Protein AF-A0A9K3DAE1-F1 (afdb_monomer_lite)

Secondary structure (DSSP, 8-state):
--------SS--EEEEEE-GGGS-HHHHHEEE-TTT--EEEPHHHHHHHHHHH--SSSEEEEEE-S---HHHHHHHHHHEETTTEEE-TTS-EEEPPTTEEE-

pLDDT: mean 77.14, std 10.38, range [50.22, 88.12]

InterPro domains:
  IPR026983 Dynein heavy chain [PTHR45703] (9-103)
  IPR027417 P-loop containing nucleoside triphosphate hydrolase [G3DSA:3.40.50.300] (6-103)

Radius of gyration: 16.59 Å; chains: 1; bounding box: 43×28×60 Å

Organism: NCBI:txid797122

Sequence (103 aa):
IPCDDGTALYQKVNAIRVNPKSITMGQLYGQFDPDSSEWTDGILAALVRSGAQATSKDRQWIVFDGPVDALWIENMNTVLDDNKKLCLASGEIIQLSNTMSMI

Structure (mmCIF, N/CA/C/O backbone):
data_AF-A0A9K3DAE1-F1
#
_entry.id   AF-A0A9K3DAE1-F1
#
loop_
_atom_site.group_PDB
_atom_site.id
_atom_site.type_symbol
_atom_site.label_atom_id
_atom_site.label_alt_id
_atom_site.label_comp_id
_atom_site.label_asym_id
_atom_site.label_entity_id
_atom_site.label_seq_id
_atom_site.pdbx_PDB_ins_code
_atom_site.Cartn_x
_atom_site.Cartn_y
_atom_site.Cartn_z
_atom_site.occupancy
_atom_site.B_iso_or_equiv
_atom_site.auth_seq_id
_atom_site.auth_comp_id
_atom_site.auth_asym_id
_atom_site.auth_atom_id
_atom_site.pdbx_PDB_model_num
ATOM 1 N N . ILE A 1 1 ? -32.711 -5.949 36.147 1.00 50.72 1 ILE A N 1
ATOM 2 C CA . ILE A 1 1 ? -31.599 -4.972 36.108 1.00 50.72 1 ILE A CA 1
ATOM 3 C C . ILE A 1 1 ? -31.149 -4.912 34.656 1.00 50.72 1 ILE A C 1
ATOM 5 O O . ILE A 1 1 ? -30.734 -5.954 34.162 1.00 50.72 1 ILE A O 1
ATOM 9 N N . PRO A 1 2 ? -31.365 -3.799 33.939 1.00 50.22 2 PRO A N 1
ATOM 10 C CA . PRO A 1 2 ? -30.967 -3.690 32.545 1.00 50.22 2 PRO A CA 1
ATOM 11 C C . PRO A 1 2 ? -29.474 -3.348 32.491 1.00 50.22 2 PRO A C 1
ATOM 13 O O . PRO A 1 2 ? -29.044 -2.389 33.124 1.00 50.22 2 PRO A O 1
ATOM 16 N N . CYS A 1 3 ? -28.691 -4.129 31.755 1.00 55.16 3 CYS A N 1
ATOM 17 C CA . CYS A 1 3 ? -27.352 -3.734 31.321 1.00 55.16 3 CYS A CA 1
ATOM 18 C C . CYS A 1 3 ? -27.407 -3.569 29.802 1.00 55.16 3 CYS A C 1
ATOM 20 O O . CYS A 1 3 ? -26.848 -4.371 29.065 1.00 55.16 3 CYS A O 1
ATOM 22 N N . ASP A 1 4 ? -28.172 -2.575 29.357 1.00 59.28 4 ASP A N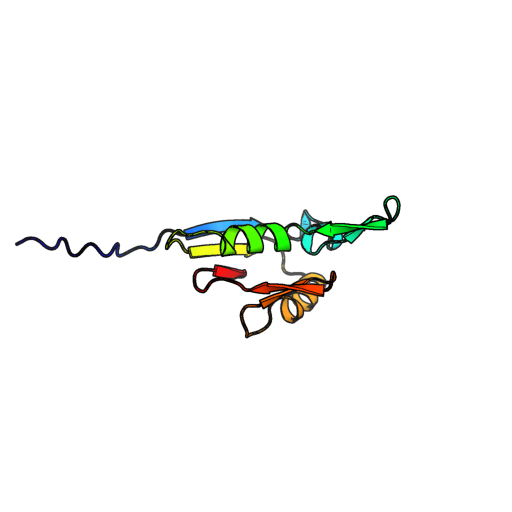 1
ATOM 23 C CA . ASP A 1 4 ? -28.152 -2.081 27.981 1.00 59.28 4 ASP A CA 1
ATOM 24 C C . ASP A 1 4 ? -27.331 -0.783 27.995 1.00 59.28 4 ASP A C 1
ATOM 26 O O . ASP A 1 4 ? -27.855 0.325 27.927 1.00 59.28 4 ASP A O 1
ATOM 30 N N . ASP A 1 5 ? -26.026 -0.923 28.237 1.00 56.16 5 ASP A N 1
ATOM 31 C CA . ASP A 1 5 ? -25.061 0.122 27.905 1.00 56.16 5 ASP A CA 1
ATOM 32 C C . ASP A 1 5 ? -24.605 -0.213 26.486 1.00 56.16 5 ASP A C 1
ATOM 34 O O . ASP A 1 5 ? -23.903 -1.200 26.282 1.00 56.16 5 ASP A O 1
ATOM 38 N N . GLY A 1 6 ? -25.128 0.515 25.496 1.00 56.44 6 GLY A N 1
ATOM 39 C CA . GLY A 1 6 ? -25.030 0.243 24.054 1.00 56.44 6 GLY A CA 1
ATOM 40 C C . GLY A 1 6 ? -23.620 0.301 23.447 1.00 56.44 6 GLY A C 1
ATOM 41 O O . GLY A 1 6 ? -23.435 0.807 22.339 1.00 56.44 6 GLY A O 1
ATOM 42 N N . THR A 1 7 ? -22.610 -0.211 24.140 1.00 56.12 7 THR A N 1
ATOM 43 C CA . THR A 1 7 ? -21.264 -0.440 23.637 1.00 56.12 7 THR A CA 1
ATOM 44 C C . THR A 1 7 ? -21.141 -1.902 23.218 1.00 56.12 7 THR A C 1
ATOM 46 O O . THR A 1 7 ? -21.012 -2.818 24.026 1.00 56.12 7 THR A O 1
ATOM 49 N N . ALA A 1 8 ? -21.201 -2.149 21.908 1.00 60.50 8 ALA A N 1
ATOM 50 C CA . ALA A 1 8 ? -20.866 -3.458 21.370 1.00 60.50 8 ALA A CA 1
ATOM 51 C C . ALA A 1 8 ? -19.450 -3.842 21.843 1.00 60.50 8 ALA A C 1
ATOM 53 O O . ALA A 1 8 ? -18.478 -3.174 21.493 1.00 60.50 8 ALA A O 1
ATOM 54 N N . LEU A 1 9 ? -19.330 -4.929 22.618 1.00 67.94 9 LEU A N 1
ATOM 55 C CA . LEU A 1 9 ? -18.047 -5.496 23.076 1.00 67.94 9 LEU A CA 1
ATOM 56 C C . LEU A 1 9 ? -17.112 -5.875 21.912 1.00 67.94 9 LEU A C 1
ATOM 58 O O . LEU A 1 9 ? -15.921 -6.106 22.108 1.00 67.94 9 LEU A O 1
ATOM 62 N N . TYR A 1 10 ? -17.657 -5.931 20.698 1.00 69.19 10 TYR A N 1
ATOM 63 C CA . TYR A 1 10 ? -16.967 -6.290 19.475 1.00 69.19 10 TYR A CA 1
ATOM 64 C C . TYR A 1 10 ? -17.129 -5.164 18.459 1.00 69.19 10 TYR A C 1
ATOM 66 O O . TYR A 1 10 ? -18.241 -4.744 18.138 1.00 69.19 10 TYR A O 1
ATOM 74 N N . GLN A 1 11 ? -16.005 -4.690 17.930 1.00 78.12 11 GLN A N 1
ATOM 75 C CA . GLN A 1 11 ? -15.990 -3.747 16.822 1.00 78.12 11 GLN A CA 1
ATOM 76 C C . GLN A 1 11 ? -16.017 -4.543 15.520 1.00 78.12 11 GLN A C 1
ATOM 78 O O . GLN A 1 11 ? -15.178 -5.421 15.310 1.00 78.12 11 GLN A O 1
ATOM 83 N N . LYS A 1 12 ? -16.974 -4.249 14.640 1.00 82.44 12 LYS A N 1
ATOM 84 C CA . LYS A 1 12 ? -17.025 -4.878 13.322 1.00 82.44 12 LYS A CA 1
ATOM 85 C C . LYS A 1 12 ? -15.776 -4.488 12.525 1.00 82.44 12 LYS A C 1
ATOM 87 O O . LYS A 1 12 ? -15.344 -3.334 12.551 1.00 82.44 12 LYS A O 1
ATOM 92 N N . VAL A 1 13 ? -15.183 -5.469 11.850 1.00 86.44 13 VAL A N 1
ATOM 93 C CA . VAL A 1 13 ? -13.970 -5.306 11.044 1.00 86.44 13 VAL A CA 1
ATOM 94 C C . VAL A 1 13 ? -14.299 -5.650 9.598 1.00 86.44 13 VAL A C 1
ATOM 96 O O . VAL A 1 13 ? -14.735 -6.764 9.311 1.00 86.44 13 VAL A O 1
ATOM 99 N N . ASN A 1 14 ? -14.057 -4.716 8.686 1.00 87.25 14 ASN A N 1
ATOM 100 C CA . ASN A 1 14 ? -14.031 -4.980 7.256 1.00 87.25 14 ASN A CA 1
ATOM 101 C C . ASN A 1 14 ? -12.584 -5.286 6.873 1.00 87.25 14 ASN A C 1
ATOM 103 O O . ASN A 1 14 ? -11.754 -4.382 6.808 1.00 87.25 14 ASN A O 1
ATOM 107 N N . ALA A 1 15 ? -12.277 -6.563 6.666 1.00 87.69 15 ALA A N 1
ATOM 108 C CA . ALA A 1 15 ? -10.953 -7.002 6.247 1.00 87.69 15 ALA A CA 1
ATOM 109 C C . ALA A 1 15 ? -10.933 -7.279 4.741 1.00 87.69 15 ALA A C 1
ATOM 111 O O . ALA A 1 15 ? -11.722 -8.080 4.241 1.00 87.69 15 ALA A O 1
ATOM 112 N N . ILE A 1 16 ? -10.008 -6.640 4.034 1.00 87.31 16 ILE A N 1
ATOM 113 C CA . ILE A 1 16 ? -9.756 -6.818 2.608 1.00 87.31 16 ILE A CA 1
ATOM 114 C C . ILE A 1 16 ? -8.463 -7.606 2.477 1.00 87.31 16 ILE A C 1
ATOM 116 O O . ILE A 1 16 ? -7.435 -7.185 2.997 1.00 87.31 16 ILE A O 1
ATOM 120 N N . ARG A 1 17 ? -8.517 -8.756 1.806 1.00 86.75 17 ARG A N 1
ATOM 121 C CA . ARG A 1 17 ? -7.350 -9.618 1.603 1.00 86.75 17 ARG A CA 1
ATOM 122 C C . ARG A 1 17 ? -6.764 -9.393 0.222 1.00 86.75 17 ARG A C 1
ATOM 124 O O . ARG A 1 17 ? -7.484 -9.450 -0.772 1.00 86.75 17 ARG A O 1
ATOM 131 N N . VAL A 1 18 ? -5.462 -9.170 0.175 1.00 85.06 18 VAL A N 1
ATOM 132 C CA . VAL A 1 18 ? -4.695 -8.939 -1.044 1.00 85.06 18 VAL A CA 1
ATOM 133 C C . VAL A 1 18 ? -3.599 -9.988 -1.107 1.00 85.06 18 VAL A C 1
ATOM 135 O O . VAL A 1 18 ? -2.808 -10.101 -0.179 1.00 85.06 18 VAL A O 1
ATOM 138 N N . ASN A 1 19 ? -3.537 -10.752 -2.198 1.00 84.19 19 ASN A N 1
ATOM 139 C CA . ASN A 1 19 ? -2.419 -11.658 -2.439 1.00 84.19 19 ASN A CA 1
ATOM 140 C C . ASN A 1 19 ? -1.354 -10.926 -3.273 1.00 84.19 19 ASN A C 1
ATOM 142 O O . ASN A 1 19 ? -1.552 -10.771 -4.484 1.00 84.19 19 ASN A O 1
ATOM 146 N N . PRO A 1 20 ? -0.224 -10.500 -2.676 1.00 74.19 20 PRO A N 1
ATOM 147 C CA . PRO A 1 20 ? 0.811 -9.762 -3.395 1.00 74.19 20 PRO A CA 1
ATOM 148 C C . PRO A 1 20 ? 1.454 -10.574 -4.529 1.00 74.19 20 PRO A C 1
ATOM 150 O O . PRO A 1 20 ? 1.999 -9.982 -5.450 1.00 74.19 20 PRO A O 1
ATOM 153 N N . LYS A 1 21 ? 1.366 -11.914 -4.525 1.00 78.88 21 LYS A N 1
ATOM 154 C CA . LYS A 1 21 ? 1.904 -12.753 -5.613 1.00 78.88 21 LYS A CA 1
ATOM 155 C C . LYS A 1 21 ? 0.990 -12.892 -6.823 1.00 78.88 21 LYS A C 1
ATOM 157 O O . LYS A 1 21 ? 1.435 -13.362 -7.865 1.00 78.88 21 LYS A O 1
ATOM 162 N N . SER A 1 22 ? -0.276 -12.513 -6.697 1.00 82.69 22 SER A N 1
ATOM 163 C CA . SER A 1 22 ? -1.225 -12.537 -7.813 1.00 82.69 22 SER A CA 1
ATOM 164 C C . SER A 1 22 ? -1.309 -11.198 -8.546 1.00 82.69 22 SER A C 1
ATOM 166 O O . SER A 1 22 ? -2.076 -11.087 -9.497 1.00 82.69 22 SER A O 1
ATOM 168 N N . ILE A 1 23 ? -0.557 -10.188 -8.101 1.00 83.44 23 ILE A N 1
ATOM 169 C CA . ILE A 1 23 ? -0.657 -8.802 -8.561 1.00 83.44 23 ILE A CA 1
ATOM 170 C C . ILE A 1 23 ? 0.755 -8.288 -8.849 1.00 83.44 23 ILE A C 1
ATOM 172 O O . ILE A 1 23 ? 1.692 -8.564 -8.102 1.00 83.44 23 ILE A O 1
ATOM 176 N N . THR A 1 24 ? 0.933 -7.543 -9.937 1.00 84.44 24 THR A N 1
ATOM 177 C CA . THR A 1 24 ? 2.228 -6.915 -10.236 1.00 84.44 24 THR A CA 1
ATOM 178 C C . THR A 1 24 ? 2.454 -5.685 -9.352 1.00 84.44 24 THR A C 1
ATOM 180 O O . THR A 1 24 ? 1.503 -5.046 -8.905 1.00 84.44 24 THR A O 1
ATOM 183 N N . MET A 1 25 ? 3.713 -5.293 -9.129 1.00 79.94 25 MET A N 1
ATOM 184 C CA . MET A 1 25 ? 4.027 -4.075 -8.359 1.00 79.94 25 MET A CA 1
ATOM 185 C C . MET A 1 25 ? 3.339 -2.829 -8.940 1.00 79.94 25 MET A C 1
ATOM 187 O O . MET A 1 25 ? 2.799 -2.020 -8.187 1.00 79.94 25 MET A O 1
ATOM 191 N N . GLY A 1 26 ? 3.275 -2.729 -10.272 1.00 82.75 26 GLY A N 1
ATOM 192 C CA . GLY A 1 26 ? 2.569 -1.654 -10.968 1.00 82.75 26 GLY A CA 1
ATOM 193 C C . GLY A 1 26 ? 1.058 -1.648 -10.722 1.00 82.75 26 GLY A C 1
ATOM 194 O O . GLY A 1 26 ? 0.469 -0.592 -10.546 1.00 82.75 26 GLY A O 1
ATOM 195 N N . GLN A 1 27 ? 0.412 -2.809 -10.611 1.00 84.94 27 GLN A N 1
ATOM 196 C CA . GLN A 1 27 ? -1.009 -2.865 -10.250 1.00 84.94 27 GLN A CA 1
ATOM 197 C C . GLN A 1 27 ? -1.261 -2.617 -8.758 1.00 84.94 27 GLN A C 1
ATOM 199 O O . GLN A 1 27 ? -2.334 -2.143 -8.388 1.00 84.94 27 GLN A O 1
ATOM 204 N N . LEU A 1 28 ? -0.299 -2.929 -7.887 1.00 83.62 28 LEU A N 1
ATOM 205 C CA . LEU A 1 28 ? -0.437 -2.722 -6.447 1.00 83.62 28 LEU A CA 1
ATOM 206 C C . LEU A 1 28 ? -0.287 -1.242 -6.066 1.00 83.62 28 LEU A C 1
ATOM 208 O O . LEU A 1 28 ? -1.159 -0.705 -5.382 1.00 83.62 28 LEU A O 1
ATOM 212 N N . TYR A 1 29 ? 0.785 -0.593 -6.529 1.00 81.50 29 TYR A N 1
ATOM 213 C CA . TYR A 1 29 ? 1.137 0.790 -6.176 1.00 81.50 29 TYR A CA 1
ATOM 214 C C . TYR A 1 29 ? 0.701 1.831 -7.212 1.00 81.50 29 TYR A C 1
ATOM 216 O O . TYR A 1 29 ? 0.576 3.009 -6.883 1.00 81.50 29 TYR A O 1
ATOM 224 N N . GLY A 1 30 ? 0.435 1.395 -8.437 1.00 86.12 30 GLY A N 1
ATOM 225 C CA . GLY A 1 30 ? 0.200 2.256 -9.585 1.00 86.12 30 GLY A CA 1
ATOM 226 C C . GLY A 1 30 ? 1.368 2.193 -10.561 1.00 86.12 30 GLY A C 1
ATOM 227 O O . GLY A 1 30 ? 2.515 1.931 -10.187 1.00 86.12 30 GLY A O 1
ATOM 228 N N . GLN A 1 31 ? 1.056 2.385 -11.835 1.00 84.88 31 GLN A N 1
ATOM 229 C CA . GLN A 1 31 ? 2.034 2.385 -12.911 1.00 84.88 31 GLN A CA 1
ATOM 230 C C . GLN A 1 31 ? 1.701 3.468 -13.922 1.00 84.88 31 GLN A C 1
ATOM 232 O O . GLN A 1 31 ? 0.544 3.852 -14.096 1.00 84.88 31 GLN A O 1
ATOM 237 N N . PHE A 1 32 ? 2.738 3.934 -14.604 1.00 84.81 32 PHE A N 1
ATOM 238 C CA . PHE A 1 32 ? 2.581 4.801 -15.753 1.00 84.81 32 PHE A CA 1
ATOM 239 C C . PHE A 1 32 ? 2.246 3.950 -16.973 1.00 84.81 32 PHE A C 1
ATOM 241 O O . PHE A 1 32 ? 2.967 2.994 -17.271 1.00 84.81 32 PHE A O 1
ATOM 248 N N . ASP A 1 33 ? 1.151 4.279 -17.648 1.00 82.69 33 ASP A N 1
ATOM 249 C CA . ASP A 1 33 ? 0.788 3.610 -18.885 1.00 82.69 33 ASP A CA 1
ATOM 250 C C . ASP A 1 33 ? 1.654 4.167 -20.031 1.00 82.69 33 ASP A C 1
ATOM 252 O O . ASP A 1 33 ? 1.638 5.377 -20.284 1.00 82.69 33 ASP A O 1
ATOM 256 N N . PRO A 1 34 ? 2.472 3.330 -20.693 1.00 78.81 34 PRO A N 1
ATOM 257 C CA . PRO A 1 34 ? 3.403 3.794 -21.716 1.00 78.81 34 PRO A CA 1
ATOM 258 C C . PRO A 1 34 ? 2.695 4.265 -22.993 1.00 78.81 34 PRO A C 1
ATOM 260 O O . PRO A 1 34 ? 3.282 5.042 -23.745 1.00 78.81 34 PRO A O 1
ATOM 263 N N . ASP A 1 35 ? 1.458 3.823 -23.232 1.00 84.75 35 ASP A N 1
ATOM 264 C CA . ASP A 1 35 ? 0.690 4.153 -24.428 1.00 84.75 35 ASP A CA 1
ATOM 265 C C . ASP A 1 35 ? -0.127 5.439 -24.236 1.00 84.75 35 ASP A C 1
ATOM 267 O O . ASP A 1 35 ? -0.105 6.313 -25.105 1.00 84.75 35 ASP A O 1
ATOM 271 N N . SER A 1 36 ? -0.813 5.604 -23.097 1.00 82.81 36 SER A N 1
ATOM 272 C CA . SER A 1 36 ? -1.588 6.826 -22.817 1.00 82.81 36 SER A CA 1
ATOM 273 C C . SER A 1 36 ? -0.763 7.952 -22.194 1.00 82.81 36 SER A C 1
ATOM 275 O O . SER A 1 36 ? -1.189 9.106 -22.208 1.00 82.81 36 SER A O 1
ATOM 277 N N . SER A 1 37 ? 0.431 7.646 -21.675 1.00 83.19 37 SER A N 1
ATOM 278 C CA . SER A 1 37 ? 1.216 8.567 -20.845 1.00 83.19 37 SER A CA 1
ATOM 279 C C . SER A 1 37 ? 0.448 9.085 -19.620 1.00 83.19 37 SER A C 1
ATOM 281 O O . SER A 1 37 ? 0.705 10.190 -19.133 1.00 83.19 37 SER A O 1
ATOM 283 N N . GLU A 1 38 ? -0.499 8.293 -19.115 1.00 85.25 38 GLU A N 1
ATOM 284 C CA . GLU A 1 38 ? -1.280 8.613 -17.925 1.00 85.25 38 GLU A CA 1
ATOM 285 C C . GLU A 1 38 ? -0.870 7.741 -16.738 1.00 85.25 38 GLU A C 1
ATOM 287 O O . GLU A 1 38 ? -0.468 6.580 -16.864 1.00 85.25 38 GLU A O 1
ATOM 292 N N . TRP A 1 39 ? -0.984 8.317 -15.544 1.00 84.00 39 TRP A N 1
ATOM 293 C CA . TRP A 1 39 ? -0.804 7.579 -14.304 1.00 84.00 39 TRP A CA 1
ATOM 294 C C . TRP A 1 39 ? -2.052 6.750 -14.001 1.00 84.00 39 TRP A C 1
ATOM 296 O O . TRP A 1 39 ? -3.154 7.291 -13.908 1.00 84.00 39 TRP A O 1
ATOM 306 N N . THR A 1 40 ? -1.868 5.452 -13.777 1.00 84.62 40 THR A N 1
ATOM 307 C CA . THR A 1 40 ? -2.928 4.574 -13.282 1.00 84.62 40 THR A CA 1
ATOM 308 C C . THR A 1 40 ? -2.720 4.302 -11.799 1.00 84.62 40 THR A C 1
ATOM 310 O O . THR A 1 40 ? -1.682 3.771 -11.401 1.00 84.62 40 THR A O 1
ATOM 313 N N . ASP A 1 41 ? -3.724 4.632 -10.985 1.00 84.81 41 ASP A N 1
ATOM 314 C CA . ASP A 1 41 ? -3.728 4.336 -9.552 1.00 84.81 41 ASP A CA 1
ATOM 315 C C . ASP A 1 41 ? -3.715 2.826 -9.281 1.00 84.81 41 ASP A C 1
ATOM 317 O O . ASP A 1 41 ? -4.445 2.048 -9.899 1.00 84.81 41 ASP A O 1
ATOM 321 N N . GLY A 1 42 ? -2.909 2.417 -8.300 1.00 87.25 42 GLY A N 1
ATOM 322 C CA . GLY A 1 42 ? -2.851 1.032 -7.850 1.00 87.25 42 GLY A CA 1
ATOM 323 C C . GLY A 1 42 ? -4.022 0.626 -6.956 1.00 87.25 42 GLY A C 1
ATOM 324 O O . GLY A 1 42 ? -4.738 1.451 -6.380 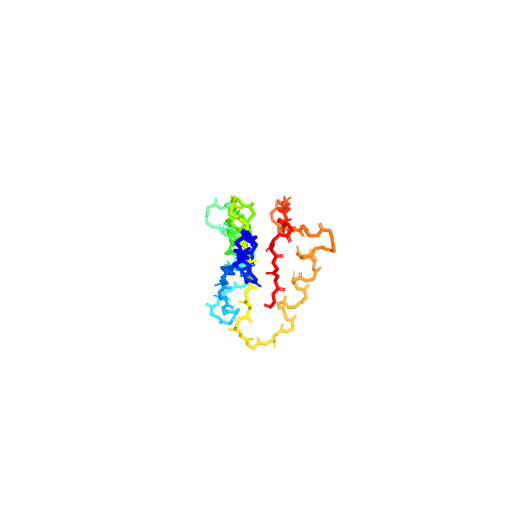1.00 87.25 42 GLY A O 1
ATOM 325 N N . ILE A 1 43 ? -4.168 -0.683 -6.762 1.00 87.12 43 ILE A N 1
ATOM 326 C CA . ILE A 1 43 ? -5.180 -1.271 -5.877 1.00 87.12 43 ILE A CA 1
ATOM 327 C C . ILE A 1 43 ? -5.013 -0.745 -4.446 1.00 87.12 43 ILE A C 1
ATOM 329 O O . ILE A 1 43 ? -6.007 -0.423 -3.800 1.00 87.12 43 ILE A O 1
ATOM 333 N N . LEU A 1 44 ? -3.779 -0.589 -3.9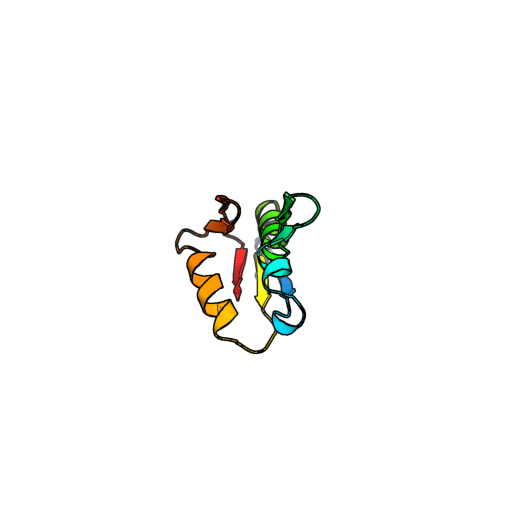54 1.00 84.00 44 LEU A N 1
ATOM 334 C CA . LEU A 1 44 ? -3.532 -0.108 -2.593 1.00 84.00 44 LEU A CA 1
ATOM 335 C C . LEU A 1 44 ? -4.104 1.301 -2.371 1.00 84.00 44 LEU A C 1
ATOM 337 O O . LEU A 1 44 ? -4.773 1.536 -1.364 1.00 84.00 44 LEU A O 1
ATOM 341 N N . ALA A 1 45 ? -3.905 2.206 -3.334 1.00 85.94 45 ALA A N 1
ATOM 342 C CA . ALA A 1 45 ? -4.462 3.557 -3.307 1.00 85.94 45 ALA A CA 1
ATOM 343 C C . ALA A 1 45 ? -5.993 3.523 -3.215 1.00 85.94 45 ALA A C 1
ATOM 345 O O . ALA A 1 45 ? -6.585 4.164 -2.346 1.00 85.94 45 ALA A O 1
ATOM 346 N N . ALA A 1 46 ? -6.634 2.714 -4.064 1.00 87.25 46 ALA A N 1
ATOM 347 C CA . ALA A 1 46 ? -8.084 2.565 -4.086 1.00 87.25 46 ALA A CA 1
ATOM 348 C C . ALA A 1 46 ? -8.638 1.999 -2.764 1.00 87.25 46 ALA A C 1
ATOM 350 O O . ALA A 1 46 ? -9.630 2.513 -2.241 1.00 87.25 46 ALA A O 1
ATOM 351 N N . LEU A 1 47 ? -7.983 0.982 -2.192 1.00 86.88 47 LEU A N 1
ATOM 352 C CA . LEU A 1 47 ? -8.381 0.372 -0.920 1.00 86.88 47 LEU A CA 1
ATOM 353 C C . LEU A 1 47 ? -8.249 1.347 0.249 1.00 86.88 47 LEU A C 1
ATOM 355 O O . LEU A 1 47 ? -9.173 1.477 1.054 1.00 86.88 47 LEU A O 1
ATOM 359 N N . VAL A 1 48 ? -7.125 2.062 0.329 1.00 85.62 48 VAL A N 1
ATOM 360 C CA . VAL A 1 48 ? -6.897 3.047 1.389 1.00 85.62 48 VAL A CA 1
ATOM 361 C C . VAL A 1 48 ? -7.884 4.203 1.269 1.00 85.62 48 VAL A C 1
ATOM 363 O O . VAL A 1 48 ? -8.491 4.586 2.265 1.00 85.62 48 VAL A O 1
ATOM 366 N N . ARG A 1 49 ? -8.120 4.707 0.054 1.00 87.19 49 ARG A N 1
ATOM 367 C CA . ARG A 1 49 ? -9.096 5.768 -0.226 1.00 87.19 49 ARG A CA 1
ATOM 368 C C . ARG A 1 49 ? -10.513 5.347 0.171 1.00 87.19 49 ARG A C 1
ATOM 370 O O . ARG A 1 49 ? -11.217 6.112 0.825 1.00 87.19 49 ARG A O 1
ATOM 377 N N . SER A 1 50 ? -10.909 4.121 -0.167 1.00 86.62 50 SER A N 1
ATOM 378 C CA . SER A 1 50 ? -12.208 3.565 0.220 1.00 86.62 50 SER A CA 1
ATOM 379 C C . SER A 1 50 ? -12.339 3.425 1.740 1.00 86.62 50 SER A C 1
ATOM 381 O O . SER A 1 50 ? -13.340 3.855 2.314 1.00 86.62 50 SER A O 1
ATOM 383 N N . GLY A 1 51 ? -11.307 2.905 2.412 1.00 84.19 51 GLY A N 1
ATOM 384 C CA . GLY A 1 51 ? -11.302 2.757 3.866 1.00 84.19 51 GLY A CA 1
ATOM 385 C C . GLY A 1 51 ? -11.250 4.090 4.619 1.00 84.19 51 GLY A C 1
ATOM 386 O O . GLY A 1 51 ? -11.883 4.224 5.664 1.00 84.19 51 GLY A O 1
ATOM 387 N N . ALA A 1 52 ? -10.558 5.096 4.081 1.00 83.75 52 ALA A N 1
ATOM 388 C CA . ALA A 1 52 ? -10.486 6.433 4.664 1.00 83.75 52 ALA A CA 1
ATOM 389 C C . ALA A 1 52 ? -11.826 7.179 4.554 1.00 83.75 52 ALA A C 1
ATOM 391 O O . ALA A 1 52 ? -12.200 7.902 5.477 1.00 83.75 52 ALA A O 1
ATOM 392 N N . GLN A 1 53 ? -12.572 6.963 3.463 1.00 85.25 53 GLN A N 1
ATOM 393 C CA . GLN A 1 53 ? -13.913 7.525 3.251 1.00 85.25 53 GLN A CA 1
ATOM 394 C C . GLN A 1 53 ? -15.020 6.789 4.022 1.00 85.25 53 GLN A C 1
ATOM 396 O O . GLN A 1 53 ? -16.154 7.272 4.074 1.00 85.25 53 GLN A O 1
ATOM 401 N N . ALA A 1 54 ? -14.728 5.637 4.632 1.00 81.38 54 ALA A N 1
ATOM 402 C CA . ALA A 1 54 ? -15.706 4.913 5.429 1.00 81.38 54 ALA A CA 1
ATOM 403 C C . ALA A 1 54 ? -16.103 5.738 6.668 1.00 81.38 54 ALA A C 1
ATOM 405 O O . ALA A 1 54 ? -15.324 5.929 7.597 1.00 81.38 54 ALA A O 1
ATOM 406 N N . THR A 1 55 ? -17.354 6.197 6.708 1.00 75.50 55 THR A N 1
ATOM 407 C CA . THR A 1 55 ? -17.939 6.945 7.840 1.00 75.50 55 THR A CA 1
ATOM 408 C C . THR A 1 55 ? -18.378 6.049 8.999 1.00 75.50 55 THR A C 1
ATOM 410 O O . THR A 1 55 ? -18.793 6.532 10.054 1.00 75.50 55 THR A O 1
ATOM 413 N N . SER A 1 56 ? -18.299 4.732 8.814 1.00 77.88 56 SER A N 1
ATOM 414 C CA . SER A 1 56 ? -18.648 3.749 9.837 1.00 77.88 56 SER A CA 1
ATOM 415 C C . SER A 1 56 ? -17.569 3.684 10.918 1.00 77.88 56 SER A C 1
ATOM 417 O O . SER A 1 56 ? -16.383 3.833 10.640 1.00 77.88 56 SER A O 1
ATOM 419 N N . LYS A 1 57 ? -17.962 3.374 12.159 1.00 76.25 57 LYS A N 1
ATOM 420 C CA . LYS A 1 57 ? -17.013 3.096 13.255 1.00 76.25 57 LYS A CA 1
ATOM 421 C C . LYS A 1 57 ? -16.314 1.734 13.107 1.00 76.25 57 LYS A C 1
ATOM 423 O O . LYS A 1 57 ? -15.626 1.307 14.028 1.00 76.25 57 LYS A O 1
ATOM 428 N N . ASP A 1 58 ? -16.488 1.053 11.981 1.00 84.69 58 ASP A N 1
ATOM 429 C CA . ASP A 1 58 ? -15.931 -0.268 11.707 1.00 84.69 58 ASP A CA 1
ATOM 430 C C . ASP A 1 58 ? -14.432 -0.162 11.405 1.00 84.69 58 ASP A C 1
ATOM 432 O O . ASP A 1 58 ? -13.991 0.744 10.689 1.00 84.69 58 ASP A O 1
ATOM 436 N N . ARG A 1 59 ? -13.627 -1.103 11.909 1.00 85.44 59 ARG A N 1
ATOM 437 C CA . ARG A 1 59 ? -12.201 -1.144 11.553 1.00 85.44 59 ARG A CA 1
ATOM 438 C C . ARG A 1 59 ? -12.038 -1.572 10.105 1.00 85.44 59 ARG A C 1
ATOM 440 O O . ARG A 1 59 ? -12.686 -2.523 9.684 1.00 85.44 59 ARG A O 1
ATOM 447 N N . GLN A 1 60 ? -11.157 -0.911 9.367 1.00 87.12 60 GLN A N 1
ATOM 448 C CA . GLN A 1 60 ? -10.822 -1.300 7.996 1.00 87.12 60 GLN A CA 1
ATOM 449 C C . GLN A 1 60 ? -9.436 -1.934 7.999 1.00 87.12 60 GLN A C 1
ATOM 451 O O . GLN A 1 60 ? -8.450 -1.271 8.315 1.00 87.12 60 GLN A O 1
ATOM 456 N N . TRP A 1 61 ? -9.359 -3.226 7.716 1.00 88.12 61 TRP A N 1
ATOM 457 C CA . TRP A 1 61 ? -8.107 -3.971 7.701 1.00 88.12 61 TRP A CA 1
ATOM 458 C C . TRP A 1 61 ? -7.724 -4.294 6.268 1.00 88.12 61 TRP A C 1
ATOM 460 O O . TRP A 1 61 ? -8.535 -4.829 5.521 1.00 88.12 61 TRP A O 1
ATOM 470 N N . ILE A 1 62 ? -6.494 -3.983 5.886 1.00 86.69 62 ILE A N 1
ATOM 471 C CA . ILE A 1 62 ? -5.912 -4.438 4.624 1.00 86.69 62 ILE A CA 1
ATOM 472 C C . ILE A 1 62 ? -4.908 -5.523 5.002 1.00 86.69 62 ILE A C 1
ATOM 474 O O . ILE A 1 62 ? -3.966 -5.257 5.742 1.00 86.69 62 ILE A O 1
ATOM 478 N N . VAL A 1 63 ? -5.183 -6.745 4.558 1.00 85.62 63 VAL A N 1
ATOM 479 C CA . VAL A 1 63 ? -4.455 -7.962 4.917 1.00 85.62 63 VAL A CA 1
ATOM 480 C C . VAL A 1 63 ? -3.686 -8.446 3.701 1.00 85.62 63 VAL A C 1
ATOM 482 O O . VAL A 1 63 ? -4.301 -8.759 2.679 1.00 85.62 63 VAL A O 1
ATOM 485 N N . PHE A 1 64 ? -2.369 -8.560 3.805 1.00 83.06 64 PHE A N 1
ATOM 486 C CA . PHE A 1 64 ? -1.545 -9.119 2.736 1.00 83.06 64 PHE A CA 1
ATOM 487 C C . PHE A 1 64 ? -1.414 -10.640 2.910 1.00 83.06 64 PHE A C 1
ATOM 489 O O . PHE A 1 64 ? -0.522 -11.147 3.581 1.00 83.06 64 PHE A O 1
ATOM 496 N N . ASP A 1 65 ? -2.345 -11.384 2.307 1.00 81.56 65 ASP A N 1
ATOM 497 C CA . ASP A 1 65 ? -2.456 -12.844 2.407 1.00 81.56 65 ASP A CA 1
ATOM 498 C C . ASP A 1 65 ? -1.620 -13.528 1.312 1.00 81.56 65 ASP A C 1
ATOM 500 O O . ASP A 1 65 ? -2.127 -13.989 0.284 1.00 81.56 65 ASP A O 1
ATOM 504 N N . GLY A 1 66 ? -0.299 -13.532 1.498 1.00 76.56 66 GLY A N 1
ATOM 505 C CA . GLY A 1 66 ? 0.628 -14.214 0.605 1.00 76.56 66 GLY A CA 1
ATOM 506 C C . GLY A 1 66 ? 2.048 -14.317 1.168 1.00 76.56 66 GLY A C 1
ATOM 507 O O . GLY A 1 66 ? 2.370 -13.700 2.180 1.00 76.56 66 GLY A O 1
ATOM 508 N N . PRO A 1 67 ? 2.919 -15.117 0.531 1.00 76.62 67 PRO A N 1
ATOM 509 C CA . PRO A 1 67 ? 4.309 -15.254 0.945 1.00 76.62 67 PRO A CA 1
ATOM 510 C C . PRO A 1 67 ? 5.025 -13.910 0.980 1.00 76.62 67 PRO A C 1
ATOM 512 O O . PRO A 1 67 ? 4.970 -13.125 0.032 1.00 76.62 67 PRO A O 1
ATOM 515 N N . VAL A 1 68 ? 5.697 -13.681 2.100 1.00 67.00 68 VAL A N 1
ATOM 516 C CA . VAL A 1 68 ? 6.499 -12.493 2.344 1.00 67.00 68 VAL A CA 1
ATOM 517 C C . VAL A 1 68 ? 7.707 -12.508 1.406 1.00 67.00 68 VAL A C 1
ATOM 519 O O . VAL A 1 68 ? 8.466 -13.473 1.386 1.00 67.00 68 VAL A O 1
ATOM 522 N N . ASP A 1 69 ? 7.851 -11.451 0.611 1.00 70.12 69 ASP A N 1
ATOM 523 C CA . ASP A 1 69 ? 8.874 -11.276 -0.418 1.00 70.12 69 ASP A CA 1
ATOM 524 C C . ASP A 1 69 ? 9.557 -9.929 -0.160 1.00 70.12 69 ASP A C 1
ATOM 526 O O . ASP A 1 69 ? 8.885 -8.935 0.132 1.00 70.12 69 ASP A O 1
ATOM 530 N N . ALA A 1 70 ? 10.888 -9.883 -0.230 1.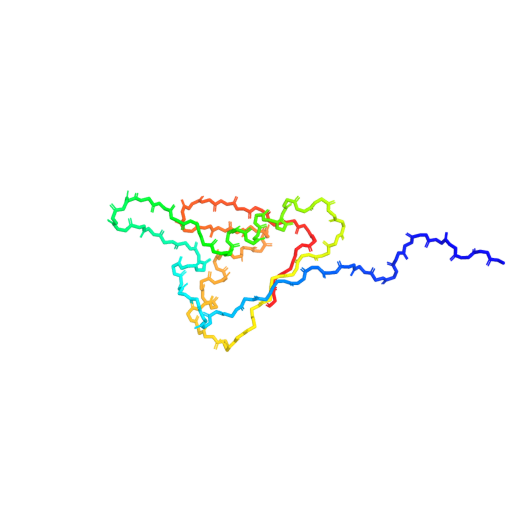00 62.19 70 ALA A N 1
ATOM 531 C CA . ALA A 1 70 ? 11.658 -8.707 0.192 1.00 62.19 70 ALA A CA 1
ATOM 532 C C . ALA A 1 70 ? 11.273 -7.442 -0.598 1.00 62.19 70 ALA A C 1
ATOM 534 O O . ALA A 1 70 ? 11.223 -6.347 -0.041 1.00 62.19 70 ALA A O 1
ATOM 535 N N . LEU A 1 71 ? 10.896 -7.619 -1.869 1.00 64.31 71 LEU A N 1
ATOM 536 C CA . LEU A 1 71 ? 10.584 -6.534 -2.797 1.00 64.31 71 LEU A CA 1
ATOM 537 C C . LEU A 1 71 ? 9.349 -5.709 -2.392 1.00 64.31 71 LEU A C 1
ATOM 539 O O . LEU A 1 71 ? 9.307 -4.504 -2.641 1.00 64.31 71 LEU A O 1
ATOM 543 N N . TRP A 1 72 ? 8.329 -6.328 -1.784 1.00 62.25 72 TRP A N 1
ATOM 544 C CA . TRP A 1 72 ? 7.135 -5.595 -1.342 1.00 62.25 72 TRP A CA 1
ATOM 545 C C . TRP A 1 72 ? 7.296 -5.023 0.068 1.00 62.25 72 TRP A C 1
ATOM 547 O O . TRP A 1 72 ? 6.748 -3.963 0.351 1.00 62.25 72 TRP A O 1
ATOM 557 N N . ILE A 1 73 ? 8.096 -5.654 0.933 1.00 63.75 73 ILE A N 1
ATOM 558 C CA . ILE A 1 73 ? 8.379 -5.131 2.280 1.00 63.75 73 ILE A CA 1
ATOM 559 C C . ILE A 1 73 ? 9.169 -3.818 2.206 1.00 63.75 73 ILE A C 1
ATOM 561 O O . ILE A 1 73 ? 8.880 -2.884 2.956 1.00 63.75 73 ILE A O 1
ATOM 565 N N . GLU A 1 74 ? 10.146 -3.720 1.299 1.00 65.38 74 GLU A N 1
ATOM 566 C CA . GLU A 1 74 ? 10.923 -2.487 1.111 1.00 65.38 74 GLU A CA 1
ATOM 567 C C . GLU A 1 74 ? 10.048 -1.334 0.606 1.00 65.38 74 GLU A C 1
ATOM 569 O O . GLU A 1 74 ? 10.130 -0.224 1.128 1.00 65.38 74 GLU A O 1
ATOM 574 N N . ASN A 1 75 ? 9.146 -1.610 -0.340 1.00 61.47 75 ASN A N 1
ATOM 575 C CA . ASN A 1 75 ? 8.220 -0.607 -0.869 1.00 61.47 75 ASN A CA 1
ATOM 576 C C . ASN A 1 75 ? 7.092 -0.246 0.112 1.00 61.47 75 ASN A C 1
ATOM 578 O O . ASN A 1 75 ? 6.540 0.847 0.038 1.00 61.47 75 ASN A O 1
ATOM 582 N N . MET A 1 76 ? 6.727 -1.126 1.048 1.00 63.00 76 MET A N 1
ATOM 583 C CA . MET A 1 76 ? 5.649 -0.847 2.003 1.00 63.00 76 MET A CA 1
ATOM 584 C C . MET A 1 76 ? 6.084 0.089 3.143 1.00 63.00 76 MET A C 1
ATOM 586 O O . MET A 1 76 ? 5.265 0.881 3.602 1.00 63.00 76 MET A O 1
ATOM 590 N N . ASN A 1 77 ? 7.357 0.054 3.557 1.00 57.97 77 ASN A N 1
ATOM 591 C CA . ASN A 1 77 ? 7.882 0.907 4.638 1.00 57.97 77 ASN A CA 1
ATOM 592 C C . ASN A 1 77 ? 8.026 2.388 4.250 1.00 57.97 77 ASN A C 1
ATOM 594 O O . ASN A 1 77 ? 7.937 3.257 5.106 1.00 57.97 77 ASN A O 1
ATOM 598 N N . THR A 1 78 ? 8.241 2.698 2.972 1.00 55.25 78 THR A N 1
ATOM 599 C CA . THR A 1 78 ? 8.220 4.085 2.471 1.00 55.25 78 THR A CA 1
ATOM 600 C C . THR A 1 78 ? 6.808 4.575 2.184 1.00 55.25 78 THR A C 1
ATOM 602 O O . THR A 1 78 ? 6.543 5.775 2.244 1.00 55.25 78 THR A O 1
ATOM 605 N N . VAL A 1 79 ? 5.899 3.653 1.862 1.00 55.75 79 VAL A N 1
ATOM 606 C CA . VAL A 1 79 ? 4.522 3.974 1.499 1.00 55.75 79 VAL A CA 1
ATOM 607 C C . VAL A 1 79 ? 3.647 4.167 2.738 1.00 55.75 79 VAL A C 1
ATOM 609 O O . VAL A 1 79 ? 2.824 5.069 2.704 1.00 55.75 79 VAL A O 1
ATOM 612 N N . LEU A 1 80 ? 3.833 3.417 3.835 1.00 64.00 80 LEU A N 1
ATOM 613 C CA . LEU A 1 80 ? 3.251 3.745 5.145 1.00 64.00 80 LEU A CA 1
ATOM 614 C C . LEU A 1 80 ? 4.273 4.468 6.013 1.00 64.00 80 LEU A C 1
ATOM 616 O O . LEU A 1 80 ? 5.089 3.840 6.679 1.00 64.00 80 LEU A O 1
ATOM 620 N N . ASP A 1 81 ? 4.170 5.785 6.077 1.00 62.06 81 ASP A N 1
ATOM 621 C CA . ASP A 1 81 ? 4.897 6.545 7.087 1.00 62.06 81 ASP A CA 1
ATOM 622 C C . ASP A 1 81 ? 4.261 6.335 8.486 1.00 62.06 81 ASP A C 1
ATOM 624 O O . ASP A 1 81 ? 3.041 6.137 8.594 1.00 62.06 81 ASP A O 1
ATOM 628 N N . ASP A 1 82 ? 5.051 6.447 9.565 1.00 61.34 82 ASP A N 1
ATOM 629 C CA . ASP A 1 82 ? 4.589 6.409 10.972 1.00 61.34 82 ASP A CA 1
ATOM 630 C C . ASP A 1 82 ? 3.436 7.398 11.244 1.00 61.34 82 ASP A C 1
ATOM 632 O O . ASP A 1 82 ? 2.606 7.209 12.138 1.0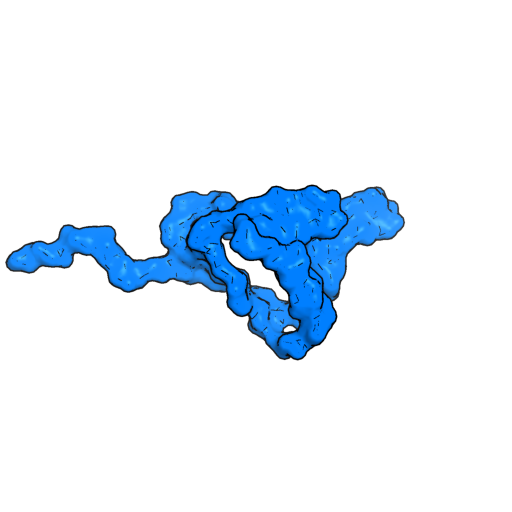0 61.34 82 ASP A O 1
ATOM 636 N N . ASN A 1 83 ? 3.323 8.436 10.412 1.00 63.28 83 ASN A N 1
ATOM 637 C CA . ASN A 1 83 ? 2.244 9.415 10.439 1.00 63.28 83 ASN A CA 1
ATOM 638 C C . ASN A 1 83 ? 0.890 8.908 9.902 1.00 63.28 83 ASN A C 1
ATOM 640 O O . ASN A 1 83 ? -0.039 9.714 9.762 1.00 63.28 83 ASN A O 1
ATOM 644 N N . LYS A 1 84 ? 0.749 7.609 9.593 1.00 74.25 84 LYS A N 1
ATOM 645 C CA . LYS A 1 84 ? -0.446 7.020 8.961 1.00 74.25 84 LYS A CA 1
ATOM 646 C C . LYS A 1 84 ? -0.784 7.713 7.640 1.00 74.25 84 LYS A C 1
ATOM 648 O O . LYS A 1 84 ? -1.937 8.061 7.377 1.00 74.25 84 LYS A O 1
ATOM 653 N N . LYS A 1 85 ? 0.230 7.958 6.816 1.00 78.12 85 LYS A N 1
ATOM 654 C CA . LYS A 1 85 ? 0.078 8.563 5.491 1.00 78.12 85 LYS A CA 1
ATOM 655 C C . LYS A 1 85 ? 0.584 7.592 4.444 1.00 78.12 85 LYS A C 1
ATOM 657 O O . LYS A 1 85 ? 1.656 7.025 4.614 1.00 78.12 85 LYS A O 1
ATOM 662 N N . LEU A 1 86 ? -0.215 7.426 3.400 1.00 77.88 86 LEU A N 1
ATOM 663 C CA . LEU A 1 86 ? 0.121 6.681 2.207 1.00 77.88 86 LEU A CA 1
ATOM 664 C C . LEU A 1 86 ? 0.736 7.638 1.189 1.00 77.88 86 LEU A C 1
ATOM 666 O O . LEU A 1 86 ? 0.016 8.484 0.662 1.00 77.88 86 LEU A O 1
ATOM 670 N N . CYS A 1 87 ? 2.031 7.517 0.920 1.00 79.81 87 CYS A N 1
ATOM 671 C CA . CYS A 1 87 ? 2.695 8.294 -0.127 1.00 79.81 87 CYS A CA 1
ATOM 672 C C . CYS A 1 87 ? 2.771 7.457 -1.405 1.00 79.81 87 CYS A C 1
ATOM 674 O O . CYS A 1 87 ? 3.489 6.461 -1.456 1.00 79.81 87 CYS A O 1
ATOM 676 N N . LEU A 1 88 ? 2.015 7.841 -2.431 1.00 77.19 88 LEU A N 1
ATOM 677 C CA . LEU A 1 88 ? 2.038 7.172 -3.729 1.00 77.19 88 LEU A CA 1
ATOM 678 C C . LEU A 1 88 ? 3.193 7.694 -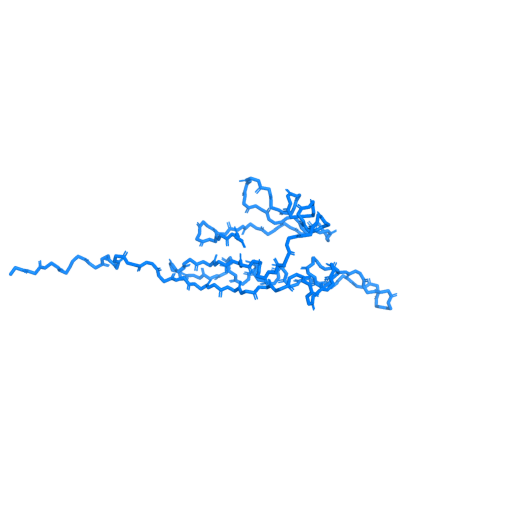4.583 1.00 77.19 88 LEU A C 1
ATOM 680 O O . LEU A 1 88 ? 3.584 8.857 -4.484 1.00 77.19 88 LEU A O 1
ATOM 684 N N . ALA A 1 89 ? 3.707 6.851 -5.479 1.00 73.12 89 ALA A N 1
ATOM 685 C CA . ALA A 1 89 ? 4.751 7.251 -6.424 1.00 73.12 89 ALA A CA 1
ATOM 686 C C . ALA A 1 89 ? 4.278 8.316 -7.440 1.00 73.12 89 ALA A C 1
ATOM 688 O O . ALA A 1 89 ? 5.111 8.992 -8.037 1.00 73.12 89 ALA A O 1
ATOM 689 N N . SER A 1 90 ? 2.963 8.534 -7.579 1.00 74.12 90 SER A N 1
ATOM 690 C CA . SER A 1 90 ? 2.388 9.697 -8.273 1.00 74.12 90 SER A CA 1
ATOM 691 C C . SER A 1 90 ? 2.633 11.036 -7.572 1.00 74.12 90 SER A C 1
ATOM 693 O O . SER A 1 90 ? 2.417 12.083 -8.176 1.00 74.12 90 SER A O 1
ATOM 695 N N . GLY A 1 91 ? 3.042 11.027 -6.298 1.00 77.94 91 GLY A N 1
ATOM 696 C CA . GLY A 1 91 ? 3.102 12.210 -5.438 1.00 77.94 91 GLY A CA 1
ATOM 697 C C . GLY A 1 91 ? 1.804 12.498 -4.675 1.00 77.94 91 GLY A C 1
ATOM 698 O O . GLY A 1 91 ? 1.758 13.457 -3.905 1.00 77.94 91 GLY A O 1
ATOM 699 N N . GLU A 1 92 ? 0.754 11.686 -4.841 1.00 81.56 92 GLU A N 1
ATOM 700 C CA . GLU A 1 92 ? -0.457 11.790 -4.020 1.00 81.56 92 GLU A CA 1
ATOM 701 C C . GLU A 1 92 ? -0.196 11.280 -2.595 1.00 81.56 92 GLU A C 1
ATOM 703 O O . GLU A 1 92 ? 0.456 10.255 -2.384 1.00 81.56 92 GLU A O 1
ATOM 708 N N . ILE A 1 93 ? -0.734 11.999 -1.606 1.00 83.25 93 ILE A N 1
ATOM 709 C CA . ILE A 1 93 ? -0.622 11.645 -0.190 1.00 83.25 93 ILE A CA 1
ATOM 710 C C . ILE A 1 93 ? -2.024 11.402 0.363 1.00 83.25 93 ILE A C 1
ATOM 712 O O . ILE A 1 93 ? -2.814 12.339 0.495 1.00 83.25 93 ILE A O 1
ATOM 716 N N . ILE A 1 94 ? -2.325 10.155 0.727 1.00 83.88 94 ILE A N 1
ATOM 717 C CA . ILE A 1 94 ? -3.618 9.767 1.303 1.00 83.88 94 ILE A CA 1
ATOM 718 C C . ILE A 1 94 ? -3.441 9.533 2.799 1.00 83.88 94 ILE A C 1
ATOM 720 O O . ILE A 1 94 ? -2.676 8.668 3.218 1.00 83.88 94 ILE A O 1
ATOM 724 N N . GLN A 1 95 ? -4.153 10.285 3.633 1.00 83.38 95 GLN A N 1
ATOM 725 C CA . GLN A 1 95 ? -4.096 10.083 5.078 1.00 83.38 95 GLN A CA 1
ATOM 726 C C . GLN A 1 95 ? -5.046 8.964 5.509 1.00 83.38 95 GLN A C 1
ATOM 728 O O . GLN A 1 95 ? -6.236 8.989 5.197 1.00 83.38 95 GLN A O 1
ATOM 733 N N . LEU A 1 96 ? -4.519 7.982 6.238 1.00 82.25 96 LEU A N 1
ATOM 734 C CA . LEU A 1 96 ? -5.312 6.884 6.769 1.00 82.25 96 LEU A CA 1
ATOM 735 C C . LEU A 1 96 ? -6.127 7.344 7.979 1.00 82.25 96 LEU A C 1
ATOM 737 O O . LEU A 1 96 ? -5.642 8.059 8.860 1.00 82.25 96 LEU A O 1
ATOM 741 N N . SER A 1 97 ? -7.359 6.847 8.059 1.00 82.56 97 SER A N 1
ATOM 742 C CA . SER A 1 97 ? -8.224 7.040 9.222 1.00 82.56 97 SER A CA 1
ATOM 743 C C . SER A 1 97 ? -7.732 6.226 10.423 1.00 82.56 97 SER A C 1
ATOM 745 O O . SER A 1 97 ? -7.140 5.155 10.287 1.00 82.56 97 SER A O 1
ATOM 747 N N . ASN A 1 98 ? -8.035 6.687 11.641 1.00 81.25 98 ASN A N 1
ATOM 748 C CA . ASN A 1 98 ? -7.611 6.007 12.874 1.00 81.25 98 ASN A CA 1
ATOM 749 C C . ASN A 1 98 ? -8.181 4.592 13.057 1.00 81.25 98 ASN A C 1
ATOM 751 O O . ASN A 1 98 ? -7.661 3.829 13.870 1.00 81.25 98 ASN A O 1
ATOM 755 N N . THR A 1 99 ? -9.230 4.247 12.317 1.00 83.50 99 THR A N 1
ATOM 756 C CA . THR A 1 99 ? -9.866 2.927 12.295 1.00 83.50 99 THR A CA 1
ATOM 757 C C . THR A 1 99 ? -9.220 1.963 11.296 1.00 83.50 99 THR A C 1
ATOM 759 O O . THR A 1 99 ? -9.611 0.796 11.254 1.00 83.50 99 THR A O 1
ATOM 762 N N . MET A 1 100 ? -8.243 2.416 10.503 1.00 85.62 100 MET A N 1
ATOM 763 C CA . MET A 1 100 ? -7.554 1.583 9.521 1.00 85.62 100 MET A CA 1
ATOM 764 C C . MET A 1 100 ? -6.352 0.862 10.133 1.00 85.62 100 MET A C 1
ATOM 766 O O . MET A 1 100 ? -5.676 1.375 11.028 1.00 85.62 100 MET A O 1
ATOM 770 N N . SER A 1 101 ? -6.074 -0.345 9.656 1.00 82.81 101 SER A N 1
ATOM 771 C CA . SER A 1 101 ? -4.870 -1.103 10.004 1.00 82.81 101 SER A CA 1
ATOM 772 C C . SER A 1 101 ? -4.406 -1.910 8.794 1.00 82.81 101 SER A C 1
ATOM 774 O O . SER A 1 101 ? -5.230 -2.416 8.036 1.00 82.81 101 SER A O 1
ATOM 776 N N . MET A 1 102 ? -3.095 -2.015 8.614 1.00 80.12 102 MET A N 1
ATOM 777 C CA . MET A 1 102 ? -2.472 -2.879 7.613 1.00 80.12 102 MET A CA 1
ATOM 778 C C . MET A 1 102 ? -1.708 -3.984 8.327 1.00 80.12 102 MET A C 1
ATOM 780 O O . MET A 1 102 ? -1.034 -3.700 9.319 1.00 80.12 102 MET A O 1
ATOM 784 N N . ILE A 1 103 ? -1.881 -5.220 7.862 1.00 76.19 103 ILE A N 1
ATOM 785 C CA . ILE A 1 103 ? -1.365 -6.443 8.490 1.00 76.19 103 ILE A CA 1
ATOM 786 C C . ILE A 1 103 ? -0.908 -7.460 7.454 1.00 76.19 103 ILE A C 1
ATOM 788 O O . ILE A 1 103 ? -1.530 -7.537 6.369 1.00 76.19 103 ILE A O 1
#

Foldseek 3Di:
DDPPPPDDPDAAEAEDEDAPVVDDPCQAQWDQDPVVRDIDGHPVVVLQVVQQPDPDSHAYEYEHPYDDDPVVVVVVDVQQDPQQWGQGPVRDIRHGDPSYDYD